Protein AF-A0A373URS2-F1 (afdb_monomer)

pLDDT: mean 73.5, std 21.68, range [34.06, 95.12]

Solvent-accessible surface area (backbone atoms only — not comparable to full-atom values): 5126 Å² total; per-residue (Å²): 140,77,86,82,76,80,70,81,74,66,66,60,62,63,59,61,52,67,74,69,62,49,68,65,58,53,49,52,53,43,51,51,48,51,56,54,63,73,46,98,62,53,71,70,56,45,52,54,47,51,54,52,42,54,54,47,55,52,49,48,51,57,50,52,56,50,52,53,52,53,50,52,50,35,62,76,76,66,62,87,90,85,134

Sequence (83 aa):
MTDYTINENETDNITEKKENENLEDLFAEVEQLIAHMEEDISLDESFLCYEQGMKKLKHCSERIDSIEKKMLVLNEQGMLEEF

Secondary structure (DSSP, 8-state):
-------TTSHHHHHHHHHH--HHHHHHHHHHHHHHHTSS--HHHHHHHHHHHHHHHHHHHHHHHHHHHHHHHHHHHT-----

Radius of gyration: 19.06 Å; Cα contacts (8 Å, |Δi|>4): 20; chains: 1; bounding box: 35×36×58 Å

Mean predicted aligned error: 12.56 Å

Nearest PDB structures (foldseek):
  5l8g-assembly3_X  TM=5.327E-01  e=4.065E+00  Rhodospirillum rubrum
  5l8f-assembly1_B  TM=5.612E-01  e=4.353E+00  Rhodospirillum rubrum ATCC 11170
  2c1y-assembly1_A  TM=6.106E-01  e=8.623E+00  Drosophila melanogaster

Foldseek 3Di:
DDDPPDDPPPVVVVVVVLVPDDLVNLVVVLVVLVVVLPDPDDPVVVVVSVVVNVVSVVSSVVVVVVVVVVVVVCVVVPDDDDD

Structure (mmCIF, N/CA/C/O backbone):
data_AF-A0A373URS2-F1
#
_entry.id   AF-A0A373URS2-F1
#
loop_
_atom_site.group_PDB
_atom_site.id
_atom_site.type_symbol
_atom_site.label_atom_id
_atom_site.label_alt_id
_atom_site.label_comp_id
_atom_site.label_asym_id
_atom_site.label_entity_id
_atom_site.label_seq_id
_atom_site.pdbx_PDB_ins_code
_atom_site.Cartn_x
_atom_site.Cartn_y
_atom_site.Cartn_z
_atom_site.occupancy
_atom_site.B_iso_or_equiv
_atom_site.auth_seq_id
_atom_site.auth_comp_id
_atom_site.auth_asym_id
_atom_site.auth_atom_id
_atom_site.pdbx_PDB_model_num
ATOM 1 N N . MET A 1 1 ? -19.522 25.761 -28.637 1.00 39.12 1 MET A N 1
ATOM 2 C CA . MET A 1 1 ? -19.280 24.433 -29.243 1.00 39.12 1 MET A CA 1
ATOM 3 C C . MET A 1 1 ? -17.909 24.012 -28.750 1.00 39.12 1 MET A C 1
ATOM 5 O O . MET A 1 1 ? -16.931 24.515 -29.270 1.00 39.12 1 MET A O 1
ATOM 9 N N . THR A 1 2 ? -17.741 23.299 -27.648 1.00 34.72 2 THR A N 1
ATOM 10 C CA . THR A 1 2 ? -18.619 22.491 -26.788 1.00 34.72 2 THR A CA 1
ATOM 11 C C . THR A 1 2 ? -18.279 22.805 -25.330 1.00 34.72 2 THR A C 1
ATOM 13 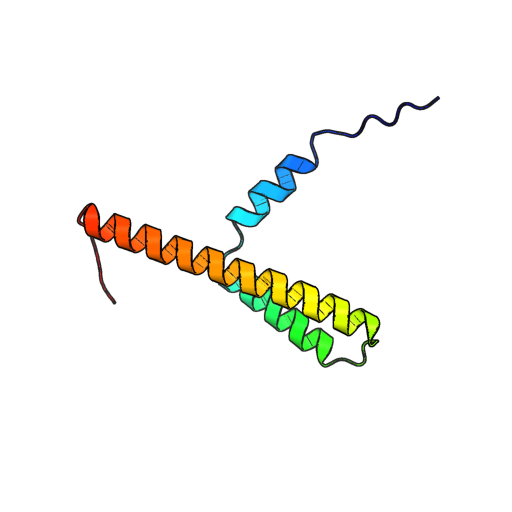O O . THR A 1 2 ? -17.100 22.911 -24.998 1.00 34.72 2 THR A O 1
ATOM 16 N N . ASP A 1 3 ? -19.293 22.969 -24.482 1.00 38.50 3 ASP A N 1
ATOM 17 C CA . ASP A 1 3 ? -19.115 23.101 -23.036 1.00 38.50 3 ASP A CA 1
ATOM 18 C C . ASP A 1 3 ? -18.626 21.760 -22.474 1.00 38.50 3 ASP A C 1
ATOM 20 O O . ASP A 1 3 ? -19.315 20.746 -22.578 1.00 38.50 3 ASP A O 1
ATOM 24 N N . TYR A 1 4 ? -17.412 21.739 -21.921 1.00 39.16 4 TYR A N 1
ATOM 25 C CA . TYR A 1 4 ? -16.927 20.613 -21.126 1.00 39.16 4 TYR A CA 1
ATOM 26 C C . TYR A 1 4 ? -17.567 20.712 -19.742 1.00 39.16 4 TYR A C 1
ATOM 28 O O . TYR A 1 4 ? -17.023 21.319 -18.823 1.00 39.16 4 TYR A O 1
ATOM 36 N N . THR A 1 5 ? -18.764 20.148 -19.607 1.00 41.12 5 THR A N 1
ATOM 37 C CA . THR A 1 5 ? -19.352 19.858 -18.301 1.00 41.12 5 THR A CA 1
ATOM 38 C C . THR A 1 5 ? -18.493 18.780 -17.642 1.00 41.12 5 THR A C 1
ATOM 40 O O . THR A 1 5 ? -18.537 17.615 -18.038 1.00 41.12 5 THR A O 1
ATOM 43 N N . ILE A 1 6 ? -17.667 19.180 -16.674 1.00 48.12 6 ILE A N 1
ATOM 44 C CA . ILE A 1 6 ? -17.006 18.254 -15.754 1.00 48.12 6 ILE A CA 1
ATOM 45 C C . ILE A 1 6 ? -18.125 17.584 -14.955 1.00 48.12 6 ILE A C 1
ATOM 47 O O . ILE A 1 6 ? -18.932 18.253 -14.314 1.00 48.12 6 ILE A O 1
ATOM 51 N N . ASN A 1 7 ? -18.218 16.268 -15.094 1.00 46.09 7 ASN A N 1
ATOM 52 C CA . ASN A 1 7 ? -19.192 15.434 -14.415 1.00 46.09 7 ASN A CA 1
ATOM 53 C C . ASN A 1 7 ? -18.785 15.313 -12.936 1.00 46.09 7 ASN A C 1
ATOM 55 O O . ASN A 1 7 ? -17.754 14.721 -12.632 1.00 46.09 7 ASN A O 1
ATOM 59 N N . GLU A 1 8 ? -19.585 15.880 -12.032 1.00 43.94 8 GLU A N 1
ATOM 60 C CA . GLU A 1 8 ? -19.369 15.883 -10.572 1.00 43.94 8 GLU A CA 1
ATOM 61 C C . GLU A 1 8 ? -19.441 14.475 -9.934 1.00 43.94 8 GLU A C 1
ATOM 63 O O . GLU A 1 8 ? -19.211 14.327 -8.740 1.00 43.94 8 GLU A O 1
ATOM 68 N N . ASN A 1 9 ? -19.686 13.418 -10.719 1.00 43.59 9 ASN A N 1
ATOM 69 C CA . ASN A 1 9 ? -19.882 12.052 -10.222 1.00 43.59 9 ASN A CA 1
ATOM 70 C C . ASN A 1 9 ? -18.586 11.216 -10.112 1.00 43.59 9 ASN A C 1
ATOM 72 O O . ASN A 1 9 ? -18.642 10.068 -9.673 1.00 43.59 9 ASN A O 1
ATOM 76 N N . GLU A 1 10 ? -17.421 11.730 -10.529 1.00 42.69 10 GLU A N 1
ATOM 77 C CA . GLU A 1 10 ? -16.147 10.990 -10.415 1.00 42.69 10 GLU A CA 1
ATOM 78 C C . GLU A 1 10 ? -15.453 11.165 -9.054 1.00 42.69 10 GLU A C 1
ATOM 80 O O . GLU A 1 10 ? -14.620 10.338 -8.681 1.00 42.69 10 GLU A O 1
ATOM 85 N N . THR A 1 11 ? -15.801 12.194 -8.276 1.00 38.41 11 THR A N 1
ATOM 86 C CA . THR A 1 11 ? -15.141 12.464 -6.988 1.00 38.41 11 THR A CA 1
ATOM 87 C C . THR A 1 11 ? -15.665 11.614 -5.832 1.00 38.41 11 THR A C 1
ATOM 89 O O . THR A 1 11 ? -14.916 11.349 -4.893 1.00 38.41 11 THR A O 1
ATOM 92 N N . ASP A 1 12 ? -16.897 11.108 -5.910 1.00 34.06 12 ASP A N 1
ATOM 93 C CA . ASP A 1 12 ? -17.493 10.321 -4.819 1.00 34.06 12 ASP A CA 1
ATOM 94 C C . ASP A 1 12 ? -16.997 8.864 -4.803 1.00 34.06 12 ASP A C 1
ATOM 96 O O . ASP A 1 12 ? -16.781 8.281 -3.741 1.00 34.06 12 ASP A O 1
ATOM 100 N N . ASN A 1 13 ? -16.673 8.300 -5.970 1.00 37.84 13 ASN A N 1
ATOM 101 C CA . ASN A 1 13 ? -16.247 6.900 -6.101 1.00 37.84 13 ASN A CA 1
ATOM 102 C C . ASN A 1 13 ? -14.795 6.653 -5.624 1.00 37.84 13 ASN A C 1
ATOM 104 O O . ASN A 1 13 ? -14.411 5.538 -5.274 1.00 37.84 13 ASN A O 1
ATOM 108 N N . ILE A 1 14 ? -13.966 7.702 -5.580 1.00 46.47 14 ILE A N 1
ATOM 109 C CA . ILE A 1 14 ? -12.575 7.627 -5.093 1.00 46.47 14 ILE A CA 1
ATOM 110 C C . ILE A 1 14 ? -12.533 7.610 -3.555 1.00 46.47 14 ILE A C 1
ATOM 112 O O . ILE A 1 14 ? -11.602 7.061 -2.959 1.00 46.47 14 ILE A O 1
ATOM 116 N N . THR A 1 15 ? -13.544 8.188 -2.907 1.00 36.00 15 THR A N 1
ATOM 117 C CA . THR A 1 15 ? -13.580 8.359 -1.450 1.00 36.00 15 THR A CA 1
ATOM 118 C C . THR A 1 15 ? -14.114 7.106 -0.746 1.00 36.00 15 THR A C 1
ATOM 120 O O . THR A 1 15 ? -13.544 6.701 0.263 1.00 36.00 15 THR A O 1
ATOM 123 N N . GLU A 1 16 ? -15.108 6.417 -1.323 1.00 36.06 16 GLU A N 1
ATOM 124 C CA . GLU A 1 16 ? -15.652 5.155 -0.779 1.00 36.06 16 GLU A CA 1
ATOM 125 C C . GLU A 1 16 ? -14.714 3.947 -0.951 1.00 36.06 16 GLU A C 1
ATOM 127 O O . GLU A 1 16 ? -14.725 3.018 -0.136 1.00 36.06 16 GLU A O 1
ATOM 132 N N . LYS A 1 17 ? -13.859 3.947 -1.984 1.00 43.91 17 LYS A N 1
ATOM 133 C CA . LYS A 1 17 ? -12.926 2.835 -2.221 1.00 43.91 17 LYS A CA 1
ATOM 134 C C . LYS A 1 17 ? -11.831 2.752 -1.147 1.00 43.91 17 LYS A C 1
ATOM 136 O O . LYS A 1 17 ? -11.471 1.657 -0.728 1.00 43.91 17 LYS A O 1
ATOM 141 N N . LYS A 1 18 ? -11.380 3.900 -0.625 1.00 47.16 18 LYS A N 1
ATOM 142 C CA . LYS A 1 18 ? -10.364 3.973 0.443 1.00 47.16 18 LYS A CA 1
ATOM 143 C C . LYS A 1 18 ? -10.834 3.449 1.799 1.00 47.16 18 LYS A C 1
ATOM 145 O O . LYS A 1 18 ? -10.009 3.052 2.613 1.00 47.16 18 LYS A O 1
ATOM 150 N N . GLU A 1 19 ? -12.135 3.453 2.086 1.00 48.41 19 GLU A N 1
ATOM 151 C CA . GLU A 1 19 ? -12.629 2.933 3.369 1.00 48.41 19 GLU A CA 1
ATOM 152 C C . GLU A 1 19 ? -12.730 1.401 3.398 1.00 48.41 19 GLU A C 1
ATOM 154 O O . GLU A 1 19 ? -12.673 0.808 4.484 1.00 48.41 19 GLU A O 1
ATOM 159 N N . ASN A 1 20 ? -12.814 0.755 2.232 1.00 52.78 20 ASN A N 1
ATOM 160 C CA . ASN A 1 20 ? -13.045 -0.687 2.113 1.00 52.78 20 ASN A CA 1
ATOM 16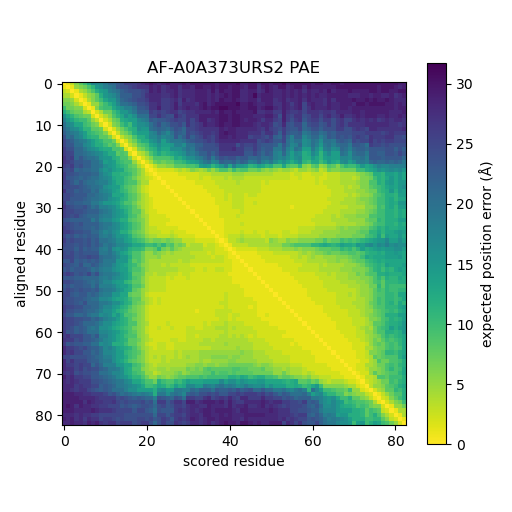1 C C . ASN A 1 20 ? -11.800 -1.521 1.792 1.00 52.78 20 ASN A C 1
ATOM 163 O O . ASN A 1 20 ? -11.888 -2.744 1.862 1.00 52.78 20 ASN A O 1
ATOM 167 N N . GLU A 1 21 ? -10.656 -0.907 1.487 1.00 66.50 21 GLU A N 1
ATOM 168 C CA . GLU A 1 21 ? -9.397 -1.651 1.384 1.00 66.50 21 GLU A CA 1
ATOM 169 C C . GLU A 1 21 ? -9.009 -2.172 2.780 1.00 66.50 21 GLU A C 1
ATOM 171 O O . GLU A 1 21 ? -8.876 -1.413 3.751 1.00 66.50 21 GLU A O 1
ATOM 176 N N . ASN A 1 22 ? -8.926 -3.499 2.907 1.00 82.44 22 ASN A N 1
ATOM 177 C CA . ASN A 1 22 ? -8.450 -4.155 4.121 1.00 82.44 22 ASN A CA 1
ATOM 178 C C . ASN A 1 22 ? -6.905 -4.117 4.157 1.00 82.44 22 ASN A C 1
ATOM 180 O O . ASN A 1 22 ? -6.247 -3.727 3.191 1.00 82.44 22 ASN A O 1
ATOM 184 N N . LEU A 1 23 ? -6.311 -4.455 5.304 1.00 86.12 23 LEU A N 1
ATOM 185 C CA . LEU A 1 23 ? -4.850 -4.413 5.451 1.00 86.12 23 LEU A CA 1
ATOM 186 C C . LEU A 1 23 ? -4.170 -5.436 4.534 1.00 86.12 23 LEU A C 1
ATOM 188 O O . LEU A 1 23 ? -3.089 -5.170 4.018 1.00 86.12 23 LEU A O 1
ATOM 192 N N . GLU A 1 24 ? -4.813 -6.577 4.317 1.00 88.19 24 GLU A N 1
ATOM 193 C CA . GLU A 1 24 ? -4.335 -7.674 3.486 1.00 88.19 24 GLU A CA 1
ATOM 194 C C . GLU A 1 24 ? -4.172 -7.258 2.016 1.00 88.19 24 GLU A C 1
ATOM 196 O O . G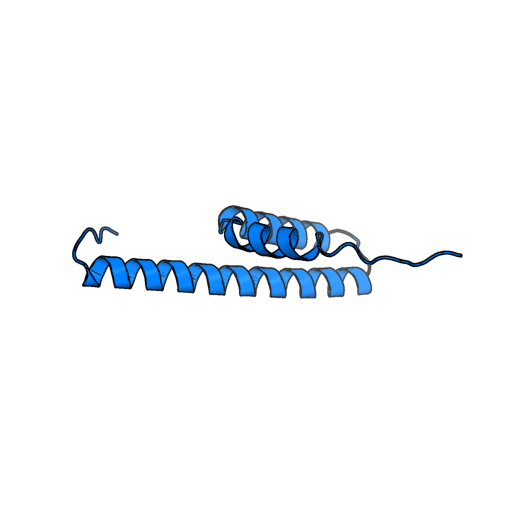LU A 1 24 ? -3.136 -7.534 1.415 1.00 88.19 24 GLU A O 1
ATOM 201 N N . ASP A 1 25 ? -5.142 -6.533 1.465 1.00 88.31 25 ASP A N 1
ATOM 202 C CA . ASP A 1 25 ? -5.134 -6.002 0.103 1.00 88.31 25 ASP A CA 1
ATOM 203 C C . ASP A 1 25 ? -4.020 -4.960 -0.046 1.00 88.31 25 ASP A C 1
ATOM 205 O O . ASP A 1 25 ? -3.236 -5.000 -0.995 1.00 88.31 25 ASP A O 1
ATOM 209 N N . LEU A 1 26 ? -3.872 -4.070 0.943 1.00 88.88 26 LEU A N 1
ATOM 210 C CA . LEU A 1 26 ? -2.802 -3.071 0.940 1.00 88.88 26 LEU A CA 1
ATOM 211 C C . LEU A 1 26 ? -1.413 -3.712 0.984 1.00 88.88 26 LEU A C 1
ATOM 213 O O . LEU A 1 26 ? -0.511 -3.259 0.275 1.00 88.88 26 LEU A O 1
ATOM 217 N N . PHE A 1 27 ? -1.228 -4.762 1.786 1.00 91.06 27 PHE A N 1
ATOM 218 C CA . PHE A 1 27 ? 0.029 -5.506 1.813 1.00 91.06 27 PHE A CA 1
ATOM 219 C C . PHE A 1 27 ? 0.279 -6.252 0.502 1.00 91.06 27 PHE A C 1
ATOM 221 O O . PHE A 1 27 ? 1.390 -6.167 -0.017 1.00 91.06 27 PHE A O 1
ATOM 228 N N . ALA A 1 28 ? -0.739 -6.885 -0.086 1.00 92.75 28 ALA A N 1
ATOM 229 C CA . ALA A 1 28 ? -0.614 -7.552 -1.381 1.00 92.75 28 ALA A CA 1
ATOM 230 C C . ALA A 1 28 ? -0.191 -6.576 -2.493 1.00 92.75 28 ALA A C 1
ATOM 232 O O . ALA A 1 28 ? 0.645 -6.903 -3.334 1.00 92.75 28 ALA A O 1
ATOM 233 N N . GLU A 1 29 ? -0.717 -5.352 -2.487 1.00 91.75 29 GLU A N 1
ATOM 234 C CA . GLU A 1 29 ? -0.320 -4.320 -3.445 1.00 91.75 29 GLU A CA 1
ATOM 235 C C . GLU A 1 29 ? 1.113 -3.814 -3.216 1.00 91.75 29 GLU A C 1
ATOM 237 O O . GLU A 1 29 ? 1.819 -3.508 -4.177 1.00 91.75 29 GLU A O 1
ATOM 242 N N . VAL A 1 30 ? 1.576 -3.744 -1.962 1.00 92.94 30 VAL A N 1
ATOM 243 C CA . VAL A 1 30 ? 2.983 -3.435 -1.650 1.00 92.94 30 VAL A CA 1
ATOM 244 C C . VAL A 1 30 ? 3.907 -4.568 -2.105 1.00 92.94 30 VAL A C 1
ATOM 246 O O . VAL A 1 30 ? 4.962 -4.292 -2.670 1.00 92.94 30 VAL A O 1
ATOM 249 N N . GLU A 1 31 ? 3.521 -5.829 -1.922 1.00 94.12 31 GLU A N 1
ATOM 250 C CA . GLU A 1 31 ? 4.288 -6.985 -2.405 1.00 94.12 31 GLU A CA 1
ATOM 251 C C . GLU A 1 31 ? 4.395 -7.003 -3.933 1.00 94.12 31 GLU A C 1
ATOM 253 O O . GLU A 1 31 ? 5.480 -7.215 -4.471 1.00 94.12 31 GLU A O 1
ATOM 258 N N . GLN A 1 32 ? 3.302 -6.710 -4.642 1.00 93.56 32 GLN A N 1
ATOM 259 C CA . GLN A 1 32 ? 3.308 -6.586 -6.105 1.00 93.56 32 GLN A CA 1
ATOM 260 C C . GLN A 1 32 ? 4.236 -5.470 -6.580 1.00 93.56 32 GLN A C 1
ATOM 262 O O . GLN A 1 32 ? 4.959 -5.632 -7.561 1.00 93.56 32 GLN A O 1
ATOM 267 N N . LEU A 1 33 ? 4.234 -4.342 -5.873 1.00 93.19 33 LEU A N 1
ATOM 268 C CA . LEU A 1 33 ? 5.107 -3.220 -6.176 1.00 93.19 33 LEU A CA 1
ATOM 269 C C . LEU A 1 33 ? 6.585 -3.585 -5.993 1.00 93.19 33 LEU A C 1
ATOM 271 O O . LEU A 1 33 ? 7.405 -3.241 -6.838 1.00 93.19 33 LEU A O 1
ATOM 275 N N . ILE A 1 34 ? 6.916 -4.301 -4.914 1.00 91.88 34 ILE A N 1
ATOM 276 C CA . ILE A 1 34 ? 8.272 -4.806 -4.671 1.00 91.88 34 ILE A CA 1
ATOM 277 C C . ILE A 1 34 ? 8.671 -5.782 -5.779 1.00 91.88 34 ILE A C 1
ATOM 279 O O . ILE A 1 34 ? 9.739 -5.616 -6.357 1.00 91.88 34 ILE A O 1
ATOM 283 N N . ALA A 1 35 ? 7.803 -6.735 -6.128 1.00 93.62 35 ALA A N 1
ATOM 284 C CA . ALA A 1 35 ? 8.066 -7.689 -7.203 1.00 93.62 35 ALA A CA 1
ATOM 285 C C . ALA A 1 35 ? 8.321 -6.985 -8.546 1.00 93.62 35 ALA A C 1
ATOM 287 O O . ALA A 1 35 ? 9.244 -7.351 -9.265 1.00 93.62 35 ALA A O 1
ATOM 288 N N . HIS A 1 36 ? 7.562 -5.932 -8.860 1.00 91.00 36 HIS A N 1
ATOM 289 C CA . HIS A 1 36 ? 7.787 -5.137 -10.067 1.00 91.00 36 HIS A CA 1
ATOM 290 C C . HIS A 1 36 ? 9.106 -4.349 -10.019 1.00 91.00 36 HIS A C 1
ATOM 292 O O . HIS A 1 36 ? 9.785 -4.215 -11.030 1.00 91.00 36 HIS A O 1
ATOM 298 N N . MET A 1 37 ? 9.516 -3.864 -8.843 1.00 89.56 37 MET A N 1
ATOM 299 C CA . MET A 1 37 ? 10.818 -3.210 -8.662 1.00 89.56 37 MET A CA 1
ATOM 300 C C . MET A 1 37 ? 12.014 -4.166 -8.775 1.00 89.56 37 MET A C 1
ATOM 302 O O . MET A 1 37 ? 13.133 -3.701 -8.985 1.00 89.56 37 MET A O 1
ATOM 306 N N . GLU A 1 38 ? 11.803 -5.473 -8.612 1.00 90.06 38 GLU A N 1
ATOM 307 C CA . GLU A 1 38 ? 12.829 -6.505 -8.816 1.00 90.06 38 GLU A CA 1
ATOM 308 C C . GLU A 1 38 ? 13.015 -6.876 -10.299 1.00 90.06 38 GLU A C 1
ATOM 310 O O . GLU A 1 38 ? 13.998 -7.534 -10.652 1.00 90.06 38 GLU A O 1
ATOM 315 N N . GLU A 1 39 ? 12.101 -6.447 -11.173 1.00 92.62 39 GLU A N 1
ATOM 316 C CA . GLU A 1 39 ? 12.237 -6.567 -12.624 1.00 92.62 39 GLU A CA 1
ATOM 317 C C . GLU A 1 39 ? 13.200 -5.503 -13.189 1.00 92.62 39 GLU A C 1
ATOM 319 O O . GLU A 1 39 ? 13.653 -4.588 -12.500 1.00 92.62 39 GLU A O 1
ATOM 324 N N . ASP A 1 40 ? 13.530 -5.613 -14.478 1.00 90.19 40 ASP A N 1
ATOM 325 C CA . ASP A 1 40 ? 14.404 -4.658 -15.171 1.00 90.19 40 ASP A CA 1
ATOM 326 C C . ASP A 1 40 ? 13.601 -3.408 -15.588 1.00 90.19 40 ASP A C 1
ATOM 328 O O . ASP A 1 40 ? 13.243 -3.227 -16.755 1.00 90.19 40 ASP A O 1
ATOM 332 N N . ILE A 1 41 ? 13.240 -2.587 -14.596 1.00 92.25 41 ILE A N 1
ATOM 333 C CA . ILE A 1 41 ? 12.506 -1.324 -14.768 1.00 92.25 41 ILE A CA 1
ATOM 334 C C . ILE A 1 41 ? 13.451 -0.125 -14.878 1.00 92.25 41 ILE A C 1
ATOM 336 O O . ILE A 1 41 ? 14.588 -0.135 -14.399 1.00 92.25 41 ILE A O 1
ATOM 340 N N . SER A 1 42 ? 12.977 0.960 -15.490 1.00 95.12 42 SER A N 1
ATOM 341 C CA . SER A 1 42 ? 13.754 2.197 -15.554 1.00 95.12 42 SER A CA 1
ATOM 342 C C . SER A 1 42 ? 13.872 2.878 -14.184 1.00 95.12 42 SER A C 1
ATOM 344 O O . SER A 1 42 ? 13.057 2.690 -13.280 1.00 95.12 42 SER A O 1
ATOM 346 N N . LEU A 1 43 ? 14.880 3.742 -14.037 1.00 92.12 43 LEU A N 1
ATOM 347 C CA . LEU A 1 43 ? 15.061 4.534 -12.819 1.00 92.12 43 LEU A CA 1
ATOM 348 C C . LEU A 1 43 ? 13.831 5.413 -12.521 1.00 92.12 43 LEU A C 1
ATOM 350 O O . LEU A 1 43 ? 13.406 5.499 -11.370 1.00 92.12 43 LEU A O 1
ATOM 354 N N . ASP A 1 44 ? 13.226 6.019 -13.543 1.00 93.38 44 ASP A N 1
ATOM 355 C CA . ASP A 1 44 ? 12.034 6.858 -13.3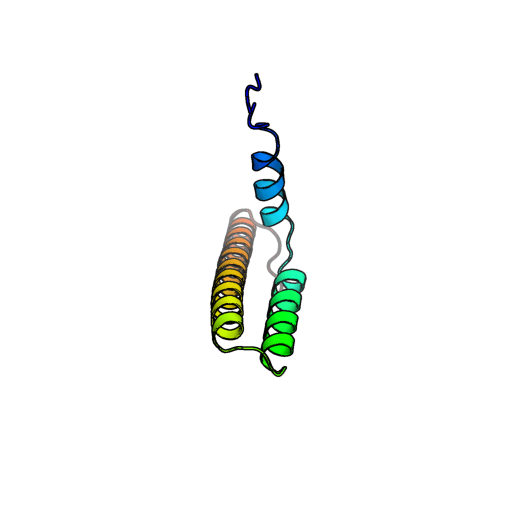77 1.00 93.38 44 ASP A CA 1
ATOM 356 C C . ASP A 1 44 ? 10.822 6.036 -12.912 1.00 93.38 44 ASP A C 1
ATOM 358 O O . ASP A 1 44 ? 10.093 6.453 -12.008 1.00 93.38 44 ASP A O 1
ATOM 362 N N . GLU A 1 45 ? 10.647 4.828 -13.455 1.00 91.12 45 GLU A N 1
ATOM 363 C CA . GLU A 1 45 ? 9.627 3.882 -12.987 1.00 91.12 45 GLU A CA 1
ATOM 364 C C . GLU A 1 45 ? 9.896 3.429 -11.549 1.00 91.12 45 GLU A C 1
ATOM 366 O O . GLU A 1 45 ? 8.961 3.345 -10.754 1.00 91.12 45 GLU A O 1
ATOM 371 N N . SER A 1 46 ? 11.160 3.226 -11.166 1.00 90.19 46 SER A N 1
ATOM 372 C CA . SER A 1 46 ? 11.515 2.865 -9.789 1.00 90.19 46 SER A CA 1
ATOM 373 C C . SER A 1 46 ? 11.166 3.971 -8.785 1.00 90.19 46 SER A C 1
ATOM 375 O O . SER A 1 46 ? 10.694 3.676 -7.685 1.00 90.19 46 SER A O 1
ATOM 377 N N . PHE A 1 47 ? 11.304 5.250 -9.165 1.00 93.69 47 PHE A N 1
ATOM 378 C CA . PHE A 1 47 ? 10.885 6.378 -8.329 1.00 93.69 47 PHE A CA 1
ATOM 379 C C . PHE A 1 47 ? 9.367 6.432 -8.157 1.00 93.69 47 PHE A C 1
ATOM 381 O O . PHE A 1 47 ? 8.888 6.650 -7.041 1.00 93.69 47 PHE A O 1
ATOM 388 N N . LEU A 1 48 ? 8.617 6.205 -9.239 1.00 93.75 48 LEU A N 1
ATOM 389 C CA . LEU A 1 48 ? 7.157 6.119 -9.188 1.00 93.75 48 LEU A CA 1
ATOM 390 C C . LEU A 1 48 ? 6.715 4.965 -8.290 1.00 93.75 48 LEU A C 1
ATOM 392 O O . LEU A 1 48 ? 5.840 5.152 -7.442 1.00 93.75 48 LEU A O 1
ATOM 396 N N . CYS A 1 49 ? 7.352 3.800 -8.428 1.00 92.44 49 CYS A N 1
ATOM 397 C CA . CYS A 1 49 ? 7.056 2.653 -7.586 1.00 92.44 49 CYS A CA 1
ATOM 398 C C . CYS A 1 49 ? 7.321 2.982 -6.116 1.00 92.44 49 CYS A C 1
ATOM 400 O O . CYS A 1 49 ? 6.433 2.848 -5.280 1.00 92.44 49 CYS A O 1
ATOM 402 N N . TYR A 1 50 ? 8.497 3.523 -5.798 1.00 91.50 50 TYR A N 1
ATOM 403 C CA . TYR A 1 50 ? 8.848 3.909 -4.434 1.00 91.50 50 TYR A CA 1
ATOM 404 C C . TYR A 1 50 ? 7.842 4.896 -3.817 1.00 91.50 50 TYR A C 1
ATOM 406 O O . TYR A 1 50 ? 7.395 4.705 -2.684 1.00 91.50 50 TYR A O 1
ATOM 414 N N . GLU A 1 51 ? 7.434 5.931 -4.559 1.00 94.62 51 GLU A N 1
ATOM 415 C CA . GLU A 1 51 ? 6.435 6.898 -4.093 1.00 94.62 51 GLU A CA 1
ATOM 416 C C . GLU A 1 51 ? 5.089 6.222 -3.783 1.00 94.62 51 GLU A C 1
ATOM 418 O O . GLU A 1 51 ? 4.471 6.488 -2.745 1.00 94.62 51 GLU A O 1
ATOM 423 N N . GLN A 1 52 ? 4.639 5.328 -4.667 1.00 93.75 52 GLN A N 1
ATOM 424 C CA . GLN A 1 52 ? 3.410 4.560 -4.476 1.00 93.75 52 GLN A CA 1
ATOM 425 C C . GLN A 1 52 ? 3.502 3.655 -3.244 1.00 93.75 52 GLN A C 1
ATOM 427 O O . GLN A 1 52 ? 2.570 3.630 -2.439 1.00 93.75 52 GLN A O 1
ATOM 432 N N . GLY A 1 53 ? 4.636 2.982 -3.043 1.00 93.19 53 GLY A N 1
ATOM 433 C CA . GLY A 1 53 ? 4.874 2.123 -1.884 1.00 93.19 53 GLY A CA 1
ATOM 434 C C . GLY A 1 53 ? 4.812 2.902 -0.578 1.00 93.19 53 GLY A C 1
ATOM 435 O O . GLY A 1 53 ? 4.106 2.510 0.349 1.00 93.19 53 GLY A O 1
ATOM 436 N N . MET A 1 54 ? 5.455 4.071 -0.525 1.00 93.50 54 MET A N 1
ATOM 437 C CA . MET A 1 54 ? 5.411 4.944 0.652 1.00 93.50 54 MET A CA 1
ATOM 438 C C . MET A 1 54 ? 3.990 5.429 0.968 1.00 93.50 54 MET A C 1
ATOM 440 O O . MET A 1 54 ? 3.588 5.457 2.133 1.00 93.50 54 MET A O 1
ATOM 444 N N . LYS A 1 55 ? 3.201 5.780 -0.056 1.00 93.25 55 LYS A N 1
ATOM 445 C CA . LYS A 1 55 ? 1.790 6.165 0.117 1.00 93.25 55 LYS A CA 1
ATOM 446 C C . LYS A 1 55 ? 0.952 5.016 0.683 1.00 93.25 55 LYS A C 1
ATOM 448 O O . LYS A 1 55 ? 0.148 5.255 1.582 1.00 93.25 55 LYS A O 1
ATOM 453 N N . LYS A 1 56 ? 1.158 3.788 0.198 1.00 91.38 56 LYS A N 1
ATOM 454 C CA . LYS A 1 56 ? 0.453 2.591 0.685 1.00 91.38 56 LYS A CA 1
ATOM 455 C C . LYS A 1 56 ? 0.822 2.257 2.125 1.00 91.38 56 LYS A C 1
ATOM 457 O O . LYS A 1 56 ? -0.069 2.114 2.951 1.00 91.38 56 LYS A O 1
ATOM 462 N N . LEU A 1 57 ? 2.114 2.247 2.458 1.00 93.12 57 LEU A N 1
ATOM 463 C CA . LEU A 1 57 ? 2.581 2.005 3.829 1.00 93.12 57 LEU A CA 1
ATOM 464 C C . LEU A 1 57 ? 2.024 3.030 4.821 1.00 93.12 57 LEU A C 1
ATOM 466 O O . LEU A 1 57 ? 1.613 2.670 5.925 1.00 93.12 57 LEU A O 1
ATOM 470 N N . LYS A 1 58 ? 1.951 4.304 4.419 1.00 92.06 58 LYS A N 1
ATOM 471 C CA . LYS A 1 58 ? 1.298 5.339 5.225 1.00 92.06 58 LYS A CA 1
ATOM 472 C C . LYS A 1 58 ? -0.175 5.006 5.472 1.00 92.06 58 LYS A C 1
ATOM 474 O O . LYS A 1 58 ? -0.644 5.135 6.599 1.00 92.06 58 LYS A O 1
ATOM 479 N N . HIS A 1 59 ? -0.886 4.556 4.442 1.00 88.50 59 HIS A N 1
ATOM 48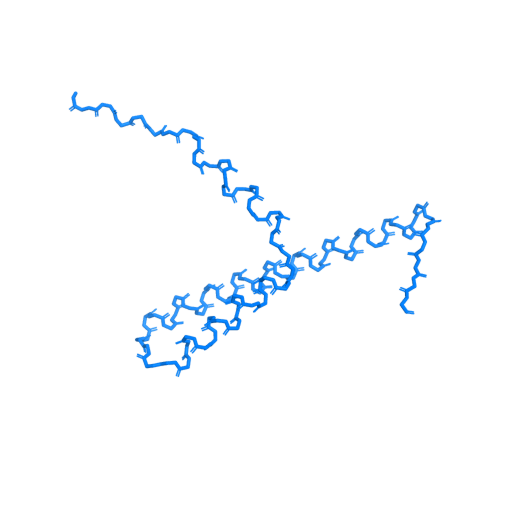0 C CA . HIS A 1 59 ? -2.289 4.185 4.572 1.00 88.50 59 HIS A CA 1
ATOM 481 C C . HIS A 1 59 ? -2.495 2.961 5.479 1.00 88.50 59 HIS A C 1
ATOM 483 O O . HIS A 1 59 ? -3.393 2.976 6.320 1.00 88.50 59 HIS A O 1
ATOM 489 N N . CYS A 1 60 ? -1.616 1.953 5.402 1.00 89.56 60 CYS A N 1
ATOM 490 C CA . CYS A 1 60 ? -1.614 0.833 6.348 1.00 89.56 60 CYS A CA 1
ATOM 491 C C . CYS A 1 60 ? -1.490 1.328 7.794 1.00 89.56 60 CYS A C 1
ATOM 493 O O . CYS A 1 60 ? -2.270 0.917 8.649 1.00 89.56 60 CYS A O 1
ATOM 495 N N . SER A 1 61 ? -0.553 2.245 8.061 1.00 89.69 61 SER A N 1
ATOM 496 C CA . SER A 1 61 ? -0.369 2.823 9.399 1.00 89.69 61 SER A CA 1
ATOM 497 C C . SER A 1 61 ? -1.634 3.526 9.894 1.00 89.69 61 SER A C 1
ATOM 499 O O . SER A 1 61 ? -2.078 3.276 11.008 1.00 89.69 61 SER A O 1
ATOM 501 N N . GLU A 1 62 ? -2.262 4.354 9.055 1.00 89.94 62 GLU A N 1
ATOM 502 C CA . GLU A 1 62 ? -3.512 5.047 9.402 1.00 89.94 62 GLU A CA 1
ATOM 503 C C . GLU A 1 62 ? -4.653 4.060 9.710 1.00 89.94 62 GLU A C 1
ATOM 505 O O . GLU A 1 62 ? -5.490 4.309 10.586 1.00 89.94 62 GLU A O 1
ATOM 510 N N . ARG A 1 63 ? -4.689 2.919 9.008 1.00 85.94 63 ARG A N 1
ATOM 511 C CA . ARG A 1 63 ? -5.684 1.867 9.235 1.00 85.94 63 ARG A CA 1
ATOM 512 C C . ARG A 1 63 ? -5.446 1.126 10.548 1.00 85.94 63 ARG A C 1
ATOM 514 O O . ARG A 1 63 ? -6.414 0.898 11.272 1.00 85.94 63 ARG A O 1
ATOM 521 N N . ILE A 1 64 ? -4.193 0.798 10.867 1.00 87.62 64 ILE A N 1
ATOM 522 C CA . ILE A 1 64 ? -3.807 0.168 12.139 1.00 87.62 64 ILE A CA 1
ATOM 523 C C . ILE A 1 64 ? -4.202 1.078 13.305 1.00 87.62 64 ILE A C 1
ATOM 525 O O . ILE A 1 64 ? -4.949 0.643 14.179 1.00 87.62 64 ILE A O 1
ATOM 529 N N . ASP A 1 65 ? -3.850 2.364 13.247 1.00 87.94 65 ASP A N 1
ATOM 530 C CA . ASP A 1 65 ? -4.228 3.349 14.268 1.00 87.94 65 ASP A CA 1
ATOM 531 C C . ASP A 1 65 ? -5.756 3.433 14.462 1.00 87.94 65 ASP A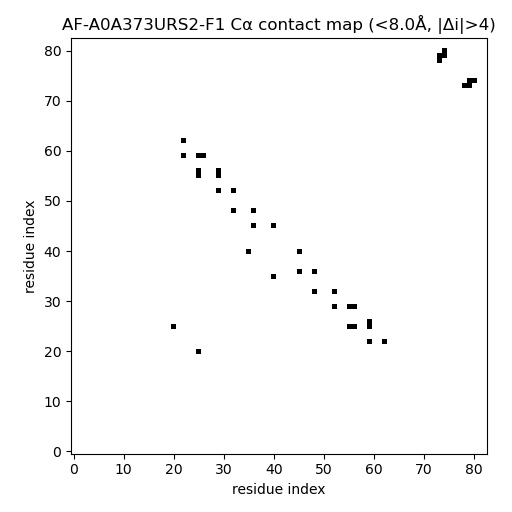 C 1
ATOM 533 O O . ASP A 1 65 ? -6.258 3.659 15.567 1.00 87.94 65 ASP A O 1
ATOM 537 N N . SER A 1 66 ? -6.533 3.287 13.381 1.00 85.38 66 SER A N 1
ATOM 538 C CA . SER A 1 66 ? -8.001 3.268 13.441 1.00 85.38 66 SER A CA 1
ATOM 539 C C . SER A 1 66 ? -8.529 2.028 14.163 1.00 85.38 66 SER A C 1
ATOM 541 O O . SER A 1 66 ? -9.461 2.133 14.963 1.00 85.38 66 SER A O 1
ATOM 543 N N . ILE A 1 67 ? -7.937 0.862 13.895 1.00 84.94 67 ILE A N 1
ATOM 544 C CA . ILE A 1 67 ? -8.288 -0.401 14.551 1.00 84.94 67 ILE A CA 1
ATOM 545 C C . ILE A 1 67 ? -7.945 -0.327 16.042 1.00 84.94 67 ILE A C 1
ATOM 547 O O . ILE A 1 67 ? -8.805 -0.634 16.865 1.00 84.94 67 ILE A O 1
ATOM 551 N N . GLU A 1 68 ? -6.759 0.171 16.397 1.00 83.12 68 GLU A N 1
ATOM 552 C CA . GLU A 1 68 ? -6.344 0.366 17.793 1.00 83.12 68 GLU A CA 1
ATOM 553 C C . GLU A 1 68 ? -7.310 1.284 18.551 1.00 83.12 68 GLU A C 1
ATOM 555 O O . GLU A 1 68 ? -7.783 0.945 19.635 1.00 83.12 68 GLU A O 1
ATOM 560 N N . LYS A 1 69 ? -7.693 2.424 17.959 1.00 82.81 69 LYS A N 1
ATOM 561 C CA . LYS A 1 69 ? -8.683 3.334 18.560 1.00 82.81 69 LYS A CA 1
ATOM 562 C C . LYS A 1 69 ? -10.040 2.666 18.753 1.00 82.81 69 LYS A C 1
ATOM 564 O O . LYS A 1 69 ? -10.656 2.844 19.800 1.00 82.81 69 LYS A O 1
ATOM 569 N N . LYS A 1 70 ? -10.516 1.902 17.764 1.00 77.50 70 LYS A N 1
ATOM 570 C CA . LYS A 1 70 ? -11.780 1.154 17.876 1.00 77.50 70 LYS A CA 1
ATOM 571 C C . LYS A 1 70 ? -11.710 0.106 18.989 1.00 77.50 70 LYS A C 1
ATOM 573 O O . LYS A 1 70 ? -12.688 -0.053 19.713 1.00 77.50 70 LYS A O 1
ATOM 578 N N . MET A 1 71 ? -10.563 -0.549 19.158 1.00 76.50 71 MET A N 1
ATOM 579 C CA . MET A 1 71 ? -10.327 -1.507 20.238 1.00 76.50 71 MET A CA 1
ATOM 580 C C . MET A 1 71 ? -10.338 -0.837 21.621 1.00 76.50 71 MET A C 1
ATOM 582 O O . MET A 1 71 ? -11.001 -1.326 22.530 1.00 76.50 71 MET A O 1
ATOM 586 N N . LEU A 1 72 ? -9.698 0.327 21.774 1.00 73.44 72 LEU A N 1
ATOM 587 C CA . LEU A 1 72 ? -9.733 1.103 23.024 1.00 73.44 72 LEU A CA 1
ATOM 588 C C . LEU A 1 72 ? -11.157 1.539 23.406 1.00 73.44 72 LEU A C 1
ATOM 590 O O . LEU A 1 72 ? -11.550 1.438 24.565 1.00 73.44 72 LEU A O 1
ATOM 594 N N . VAL A 1 73 ? -11.943 1.983 22.425 1.00 71.94 73 VAL A N 1
ATOM 595 C CA . VAL A 1 73 ? -13.358 2.357 22.594 1.00 71.94 73 VAL A CA 1
ATOM 596 C C . VAL A 1 73 ? -14.183 1.142 23.058 1.00 71.94 73 VAL A C 1
ATOM 598 O O . VAL A 1 73 ? -14.900 1.225 24.053 1.00 71.94 73 VAL A O 1
ATOM 601 N N . LEU A 1 74 ? -14.008 -0.030 22.435 1.00 64.62 74 LEU A N 1
ATOM 602 C CA . LEU A 1 74 ? -14.637 -1.288 22.878 1.00 64.62 74 LEU A CA 1
ATOM 603 C C . LEU A 1 74 ? -14.280 -1.655 24.331 1.00 64.62 74 LEU A C 1
ATOM 605 O O . LEU A 1 74 ? -15.165 -2.058 25.093 1.00 64.62 74 LEU A O 1
ATOM 609 N N . ASN A 1 75 ? -13.027 -1.438 24.741 1.00 60.91 75 ASN A N 1
ATOM 610 C CA . ASN A 1 75 ? -12.580 -1.646 26.119 1.00 60.91 75 ASN A CA 1
ATOM 611 C C . ASN A 1 75 ? -13.253 -0.665 27.106 1.00 60.91 75 ASN A C 1
ATOM 613 O O . ASN A 1 75 ? -13.654 -1.072 28.196 1.00 60.91 75 ASN A O 1
ATOM 617 N N . GLU A 1 76 ? -13.440 0.608 26.733 1.00 61.50 76 GLU A N 1
ATOM 618 C CA . GLU A 1 76 ? -14.104 1.626 27.568 1.00 61.50 76 GLU A CA 1
ATOM 619 C C . GLU A 1 76 ? -15.634 1.467 27.651 1.00 61.50 76 GLU A C 1
ATOM 621 O O . GLU A 1 76 ? -16.238 1.840 28.659 1.00 61.50 76 GLU A O 1
ATOM 626 N N . GLN A 1 77 ? -16.282 0.919 26.616 1.00 61.31 77 GLN A N 1
ATOM 627 C CA . GLN A 1 77 ? -17.723 0.616 26.613 1.00 61.31 77 GLN A CA 1
ATOM 628 C C . GLN A 1 77 ? -18.061 -0.819 27.051 1.00 61.31 77 GLN A C 1
ATOM 630 O O . GLN A 1 77 ? -19.238 -1.146 27.216 1.00 61.31 77 GLN A O 1
ATOM 635 N N . GLY A 1 78 ? -17.042 -1.632 27.346 1.00 51.50 78 GLY A N 1
ATOM 636 C CA . GLY A 1 78 ? -17.141 -2.732 28.296 1.00 51.50 78 GLY A CA 1
ATOM 637 C C . GLY A 1 78 ? -17.434 -4.125 27.745 1.00 51.50 78 GLY A C 1
ATOM 638 O O . GLY A 1 78 ? -18.058 -4.879 28.484 1.00 51.50 78 GLY A O 1
ATOM 639 N N . MET A 1 79 ? -16.991 -4.516 26.538 1.00 51.50 79 MET A N 1
ATOM 640 C CA . MET A 1 79 ? -16.982 -5.941 26.136 1.00 51.50 79 MET A CA 1
ATOM 641 C C . MET A 1 79 ? -15.863 -6.341 25.146 1.00 51.50 79 MET A C 1
ATOM 643 O O . MET A 1 79 ? -15.682 -5.709 24.111 1.00 51.50 79 MET A O 1
ATOM 647 N N . LEU A 1 80 ? -15.252 -7.486 25.498 1.00 48.38 80 LEU A N 1
ATOM 648 C CA . LEU A 1 80 ? -14.215 -8.348 24.896 1.00 48.38 80 LEU A CA 1
ATOM 649 C C . LEU A 1 80 ? -12.888 -7.726 24.427 1.00 48.38 80 LEU A C 1
ATOM 651 O O . LEU A 1 80 ? -12.719 -7.328 23.278 1.00 48.38 80 LEU A O 1
ATOM 655 N N . GLU A 1 81 ? -11.915 -7.861 25.328 1.00 53.78 81 GLU A N 1
ATOM 656 C CA . GLU A 1 81 ? -10.488 -8.008 25.060 1.00 53.78 81 GLU A CA 1
ATOM 657 C C . GLU A 1 81 ? -10.140 -9.510 25.183 1.00 53.78 81 GLU A C 1
ATOM 659 O O . GLU A 1 81 ? -10.266 -10.083 26.265 1.00 53.78 81 GLU A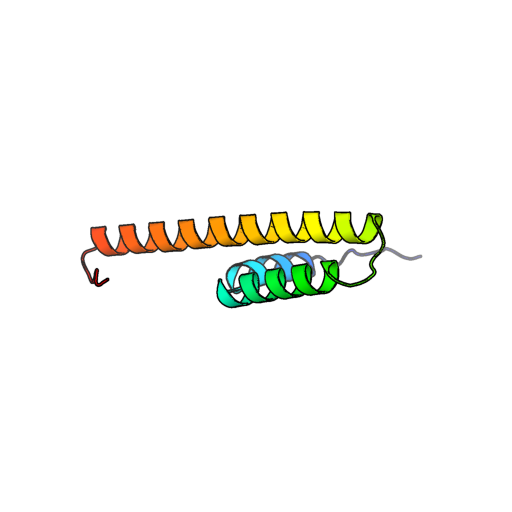 O 1
ATO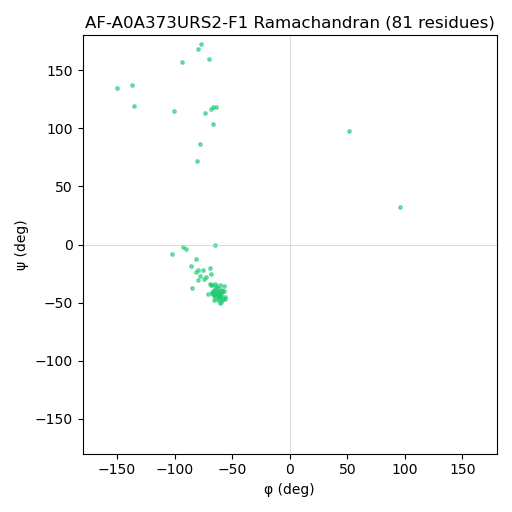M 664 N N . GLU A 1 82 ? -9.737 -10.158 24.085 1.00 40.50 82 GLU A N 1
ATOM 665 C CA . GLU A 1 82 ? -8.918 -11.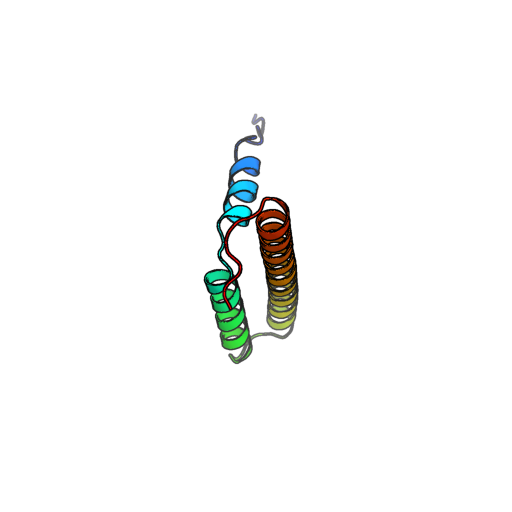381 24.105 1.00 40.50 82 GLU A CA 1
ATOM 666 C C . GLU A 1 82 ? -7.811 -11.228 23.050 1.00 40.50 82 GLU A C 1
ATOM 668 O O . GLU A 1 82 ? -8.095 -11.077 21.859 1.00 40.50 82 GLU A O 1
ATOM 673 N N . PHE A 1 83 ? -6.560 -11.267 23.518 1.00 54.69 83 PHE A N 1
ATOM 674 C CA . PHE A 1 83 ? -5.387 -11.672 22.743 1.00 54.69 83 PHE A CA 1
ATOM 675 C C . PHE A 1 83 ? -4.872 -12.992 23.320 1.00 54.69 83 PHE A C 1
ATOM 677 O O . PHE A 1 83 ? -4.848 -13.105 24.570 1.00 54.69 83 PHE A O 1
#